Protein AF-A0AAT9UW65-F1 (afdb_monomer)

Sequence (52 aa):
MNIWFIHAGGKVKEPFCPLRFDGRIFLLLRSGGSLSKPLMWLEKEKEFLRRV

pLDDT: mean 90.84, std 7.2, range [50.41, 95.25]

Solvent-accessible surface area (backbone atoms only — not comparable to full-atom values): 3111 Å² total; per-residue (Å²): 132,89,67,33,30,36,37,76,79,56,85,43,90,52,49,25,33,80,40,82,53,95,84,28,29,33,34,34,36,77,93,59,66,70,46,83,42,61,54,68,50,58,70,76,44,46,91,38,52,40,80,106

Radius of gyration: 10.1 Å; Cα contacts (8 Å, |Δi|>4): 87; chains: 1; bounding box: 22×21×22 Å

Mean predicted aligned error: 3.43 Å

Foldseek 3Di:
DFWWKDFQVCPDVAIWGWDDDDQWIWTAGPVGDTDIDHPCPCVVRVVRIDTD

Secondary structure (DSSP, 8-state):
----EEETTSSS-S-EEEEEETTEEEEEETTS-EEEEETHHHHHHGGGEEE-

Structure (mmCIF, N/CA/C/O backbone):
data_AF-A0AAT9UW65-F1
#
_entry.id   AF-A0AAT9UW65-F1
#
loop_
_atom_site.group_PDB
_atom_site.id
_atom_site.type_symbol
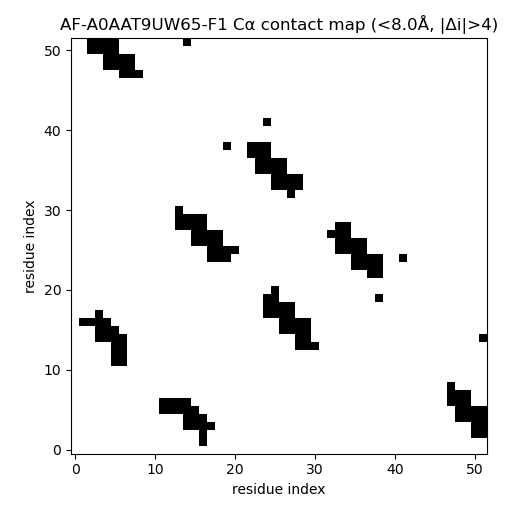_atom_site.label_atom_id
_atom_site.label_alt_id
_atom_site.label_comp_id
_atom_site.label_asym_id
_atom_site.label_entity_id
_atom_site.label_seq_id
_atom_site.pdbx_PDB_ins_code
_atom_site.Cartn_x
_atom_site.Cartn_y
_atom_site.Cartn_z
_atom_site.occupancy
_atom_site.B_iso_or_equiv
_atom_site.auth_seq_id
_atom_site.auth_comp_id
_atom_site.auth_asym_id
_atom_site.auth_atom_id
_atom_site.pdbx_PDB_model_num
ATOM 1 N N . MET A 1 1 ? -8.657 12.149 -13.641 1.00 50.41 1 MET A N 1
ATOM 2 C CA . MET A 1 1 ? -7.412 12.736 -13.096 1.00 50.41 1 MET A CA 1
ATOM 3 C C . MET A 1 1 ? -6.884 11.767 -12.048 1.00 50.41 1 MET A C 1
ATOM 5 O O . MET A 1 1 ? -7.532 11.612 -11.022 1.00 50.41 1 MET A O 1
ATOM 9 N N . ASN A 1 2 ? -5.814 11.023 -12.339 1.00 64.81 2 ASN A N 1
ATOM 10 C CA . ASN A 1 2 ? -5.306 9.995 -11.422 1.00 64.81 2 ASN A CA 1
ATOM 11 C C . ASN A 1 2 ? -4.539 10.682 -10.287 1.00 64.81 2 ASN A C 1
ATOM 13 O O . ASN A 1 2 ? -3.535 11.344 -10.540 1.00 64.81 2 ASN A O 1
ATOM 17 N N . ILE A 1 3 ? -5.058 10.589 -9.061 1.00 85.12 3 ILE A N 1
ATOM 18 C CA . ILE A 1 3 ? -4.434 11.183 -7.876 1.00 85.12 3 ILE A CA 1
ATOM 19 C C . ILE A 1 3 ? -3.341 10.224 -7.399 1.00 85.12 3 ILE A C 1
ATOM 21 O O . ILE A 1 3 ? -3.640 9.114 -6.962 1.00 85.12 3 ILE A O 1
ATOM 25 N N . TRP A 1 4 ? -2.085 10.655 -7.504 1.00 92.56 4 TRP A N 1
ATOM 26 C CA . TRP A 1 4 ? -0.928 9.898 -7.035 1.00 92.56 4 TRP A CA 1
ATOM 27 C C . TRP A 1 4 ? -0.571 10.291 -5.602 1.00 92.56 4 TRP A C 1
ATOM 29 O O . TRP A 1 4 ? -0.702 11.452 -5.209 1.00 92.56 4 TRP A O 1
ATOM 39 N N . PHE A 1 5 ? -0.096 9.320 -4.830 1.00 94.12 5 PHE A N 1
ATOM 40 C CA . PHE A 1 5 ? 0.320 9.485 -3.443 1.00 94.12 5 PHE A CA 1
ATOM 41 C C . PHE A 1 5 ? 1.743 8.977 -3.239 1.00 94.12 5 PHE A C 1
ATOM 43 O O . PHE A 1 5 ? 2.142 7.990 -3.845 1.00 94.12 5 PHE A O 1
ATOM 50 N N . ILE A 1 6 ? 2.489 9.612 -2.342 1.00 94.81 6 ILE A N 1
ATOM 51 C CA . ILE A 1 6 ? 3.751 9.113 -1.790 1.00 94.81 6 ILE A CA 1
ATOM 52 C C . ILE A 1 6 ? 3.520 8.772 -0.320 1.00 94.81 6 ILE A C 1
ATOM 54 O O . ILE A 1 6 ? 2.781 9.465 0.383 1.00 94.81 6 ILE A O 1
ATOM 58 N N . HIS A 1 7 ? 4.170 7.710 0.151 1.00 95.25 7 HIS A N 1
ATOM 59 C CA . HIS A 1 7 ? 4.136 7.308 1.550 1.00 95.25 7 HIS A CA 1
ATOM 60 C C . HIS A 1 7 ? 5.366 7.839 2.303 1.00 95.25 7 HIS A C 1
ATOM 62 O O . HIS A 1 7 ? 6.463 7.298 2.168 1.00 95.25 7 HIS A O 1
ATOM 68 N N . ALA A 1 8 ? 5.189 8.846 3.159 1.00 92.31 8 ALA A N 1
ATOM 69 C CA . ALA A 1 8 ? 6.282 9.489 3.898 1.00 92.31 8 ALA A CA 1
ATOM 70 C C . ALA A 1 8 ? 7.022 8.536 4.859 1.00 92.31 8 ALA A C 1
ATOM 72 O O . ALA A 1 8 ? 8.230 8.644 5.027 1.00 92.31 8 ALA A O 1
ATOM 73 N N . GLY A 1 9 ? 6.324 7.552 5.439 1.00 90.19 9 GLY A N 1
ATOM 74 C CA . GLY A 1 9 ? 6.930 6.525 6.302 1.00 90.19 9 GLY A CA 1
ATOM 75 C C . GLY A 1 9 ? 7.683 5.403 5.566 1.00 90.19 9 GLY A C 1
ATOM 76 O O . GLY A 1 9 ? 8.011 4.395 6.181 1.00 90.19 9 GLY A O 1
ATOM 77 N N . GLY A 1 10 ? 7.875 5.496 4.243 1.00 89.00 10 GLY A N 1
ATOM 78 C CA . GLY A 1 10 ? 8.684 4.542 3.467 1.00 89.00 10 GLY A CA 1
ATOM 79 C C . GLY A 1 10 ? 8.085 3.146 3.230 1.00 89.00 10 GLY A C 1
ATOM 80 O O . GLY A 1 10 ? 8.724 2.316 2.584 1.00 89.00 10 GLY A O 1
ATOM 81 N N . LYS A 1 11 ? 6.855 2.866 3.693 1.00 89.62 11 LYS A N 1
ATOM 82 C CA . LYS A 1 11 ? 6.172 1.571 3.469 1.00 89.62 11 LYS A CA 1
ATOM 83 C C . LYS A 1 11 ? 5.840 1.303 2.000 1.00 89.62 11 LYS A C 1
ATOM 85 O O . LYS A 1 11 ? 5.731 0.145 1.603 1.00 89.62 11 LYS A O 1
ATOM 90 N N . VAL A 1 12 ? 5.685 2.360 1.203 1.00 93.00 12 VAL A N 1
ATOM 91 C CA . VAL A 1 12 ? 5.634 2.295 -0.261 1.00 93.00 12 VAL A CA 1
ATOM 92 C C . VAL A 1 12 ? 6.753 3.187 -0.779 1.00 93.00 12 VAL A C 1
ATOM 94 O O . VAL A 1 12 ? 6.786 4.376 -0.470 1.00 93.00 12 VAL A O 1
ATOM 97 N N . LYS A 1 13 ? 7.700 2.596 -1.510 1.00 91.50 13 LYS A N 1
ATOM 98 C CA . LYS A 1 13 ? 8.959 3.254 -1.897 1.00 91.50 13 LYS A CA 1
ATOM 99 C C . LYS A 1 13 ? 8.839 4.164 -3.122 1.00 91.50 13 LYS A C 1
ATOM 101 O O . LYS A 1 13 ? 9.823 4.769 -3.527 1.00 91.50 13 LYS A O 1
ATOM 106 N N . GLU A 1 14 ? 7.655 4.259 -3.713 1.00 93.62 14 GLU A N 1
ATOM 107 C CA . GLU A 1 14 ? 7.408 5.035 -4.924 1.00 93.62 14 GLU A CA 1
ATOM 108 C C . GLU A 1 14 ? 5.980 5.606 -4.946 1.00 93.62 14 GLU A C 1
ATOM 110 O O . GLU A 1 14 ? 5.140 5.180 -4.142 1.00 93.62 14 GLU A O 1
ATOM 115 N N . PRO A 1 15 ? 5.685 6.567 -5.844 1.00 94.75 15 PRO A N 1
ATOM 116 C CA . PRO A 1 15 ? 4.336 7.077 -6.009 1.00 94.75 15 PRO A CA 1
ATOM 117 C C . PRO A 1 15 ? 3.358 5.976 -6.419 1.00 94.75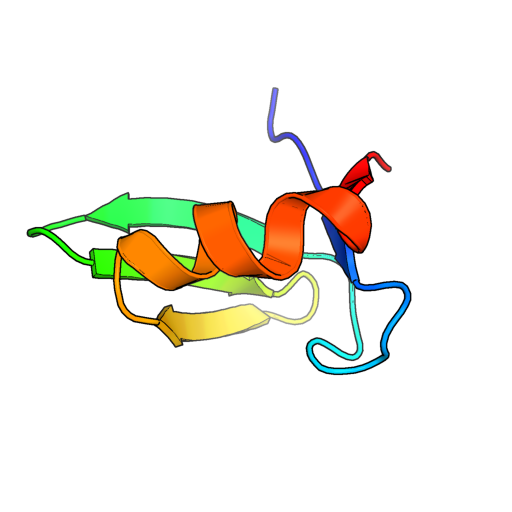 15 PRO A C 1
ATOM 119 O O . PRO A 1 15 ? 3.656 5.165 -7.296 1.00 94.75 15 PRO A O 1
ATOM 122 N N . PHE A 1 16 ? 2.168 5.990 -5.830 1.00 95.00 16 PHE A N 1
ATOM 123 C CA . PHE A 1 16 ? 1.130 5.013 -6.123 1.00 95.00 16 PHE A CA 1
ATOM 124 C C . PHE A 1 16 ? -0.257 5.642 -6.275 1.00 95.00 16 PHE A C 1
ATOM 126 O O . PHE A 1 16 ? -0.543 6.700 -5.717 1.00 95.00 16 PHE A O 1
ATOM 133 N N . CYS A 1 17 ? -1.133 4.969 -7.017 1.00 94.06 17 CYS A N 1
ATOM 134 C CA . CYS A 1 17 ? -2.544 5.316 -7.153 1.00 94.06 17 CYS A CA 1
ATOM 135 C C . CYS A 1 17 ? -3.398 4.233 -6.469 1.00 94.06 17 CYS A C 1
ATOM 137 O O . CYS A 1 17 ? -3.344 3.072 -6.885 1.00 94.06 17 CYS A O 1
ATOM 139 N N . PRO A 1 18 ? -4.156 4.555 -5.408 1.00 92.62 18 PRO A N 1
ATOM 140 C CA . PRO A 1 18 ? -5.020 3.588 -4.752 1.00 92.62 18 PRO A CA 1
ATOM 141 C C . PRO A 1 18 ? -6.287 3.332 -5.579 1.00 92.62 18 PRO A C 1
ATOM 143 O O . PRO A 1 18 ? -7.026 4.255 -5.914 1.00 92.62 18 PRO A O 1
ATOM 146 N N . LEU A 1 19 ? -6.572 2.061 -5.845 1.00 91.81 19 LEU A N 1
ATOM 147 C CA . LEU A 1 19 ? -7.792 1.581 -6.483 1.00 91.81 19 LEU A CA 1
ATOM 148 C C . LEU A 1 19 ? -8.532 0.636 -5.548 1.00 91.81 19 LEU A C 1
ATOM 150 O O . LEU A 1 19 ? -7.946 -0.291 -4.994 1.00 91.81 19 LEU A O 1
ATOM 154 N N . ARG A 1 20 ? -9.838 0.842 -5.392 1.00 91.19 20 ARG A N 1
ATOM 155 C CA . ARG A 1 20 ? -10.692 -0.072 -4.634 1.00 91.19 20 ARG A CA 1
ATOM 156 C C . ARG A 1 20 ? -11.280 -1.107 -5.583 1.00 91.19 20 ARG A C 1
ATOM 158 O O . ARG A 1 20 ? -11.962 -0.739 -6.533 1.00 91.19 20 ARG A O 1
ATOM 165 N N . PHE A 1 21 ? -11.042 -2.382 -5.302 1.00 89.06 21 PHE A N 1
ATOM 166 C CA . PHE A 1 21 ? -11.594 -3.490 -6.076 1.00 89.06 21 PHE A CA 1
ATOM 167 C C . PHE A 1 21 ? -11.866 -4.677 -5.151 1.00 89.06 21 PHE A C 1
ATOM 169 O O . PHE A 1 21 ? -11.011 -5.023 -4.338 1.00 89.06 21 PHE A O 1
ATOM 176 N N . ASP A 1 22 ? -13.066 -5.252 -5.245 1.00 87.81 22 ASP A N 1
ATOM 177 C CA . ASP A 1 22 ? -13.492 -6.455 -4.510 1.00 87.81 22 ASP A CA 1
ATOM 178 C C . ASP A 1 22 ? -13.141 -6.452 -3.003 1.00 87.81 22 ASP A C 1
ATOM 180 O O . ASP A 1 22 ? -12.465 -7.328 -2.469 1.00 87.81 22 ASP A O 1
ATOM 184 N N . GLY A 1 23 ? -13.505 -5.371 -2.301 1.00 85.69 23 GLY A N 1
ATOM 185 C CA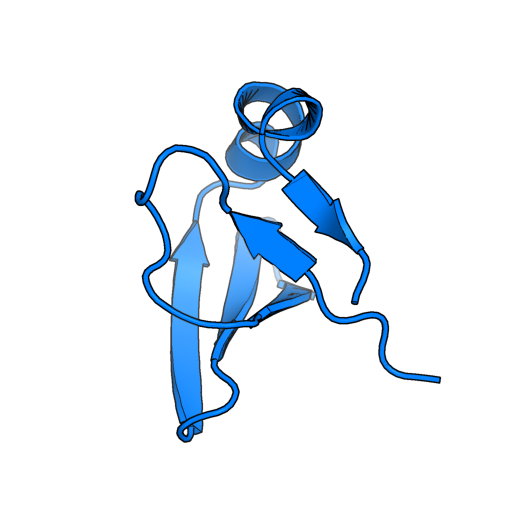 . GLY A 1 23 ? -13.259 -5.235 -0.855 1.00 85.69 23 GLY A CA 1
ATOM 186 C C . GLY A 1 23 ? -11.791 -5.031 -0.451 1.00 85.69 23 GLY A C 1
ATOM 187 O O . GLY A 1 23 ? -11.491 -4.919 0.740 1.00 85.69 23 GLY A O 1
ATOM 188 N N . ARG A 1 24 ? -10.872 -4.928 -1.413 1.00 91.31 24 ARG A N 1
ATOM 189 C CA . ARG A 1 24 ? -9.449 -4.651 -1.195 1.00 91.31 24 ARG A CA 1
ATOM 190 C C . ARG A 1 24 ? -9.050 -3.306 -1.781 1.00 91.31 2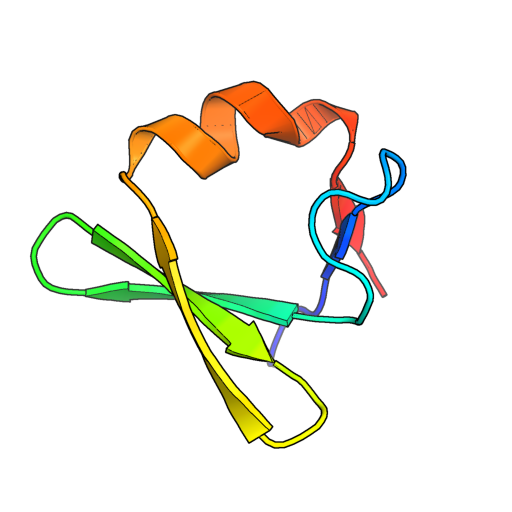4 ARG A C 1
ATOM 192 O O . ARG A 1 24 ? -9.776 -2.703 -2.577 1.00 91.31 24 ARG A O 1
ATOM 199 N N . ILE A 1 25 ? -7.877 -2.837 -1.366 1.00 93.81 25 ILE A N 1
ATOM 200 C CA . ILE A 1 25 ? -7.211 -1.708 -2.004 1.00 93.81 25 ILE A CA 1
ATOM 201 C C . ILE A 1 25 ? -5.974 -2.210 -2.750 1.00 93.81 25 ILE A C 1
ATOM 203 O O . ILE A 1 25 ? -5.139 -2.924 -2.195 1.00 93.81 25 ILE A O 1
ATOM 207 N N . PHE A 1 26 ? -5.867 -1.836 -4.016 1.00 94.62 26 PHE A N 1
ATOM 208 C CA . PHE A 1 26 ? -4.716 -2.084 -4.868 1.00 94.62 26 PHE A CA 1
ATOM 209 C C . PHE A 1 26 ? -3.969 -0.772 -5.051 1.00 94.62 26 PHE A C 1
ATOM 211 O O . PHE A 1 26 ? -4.535 0.215 -5.509 1.00 94.62 26 PHE A O 1
ATOM 218 N N . LEU A 1 27 ? -2.700 -0.743 -4.671 1.00 94.75 27 LEU A N 1
ATOM 219 C CA . LEU A 1 27 ? -1.833 0.409 -4.873 1.00 94.75 27 LEU A CA 1
ATOM 220 C C . LEU A 1 27 ? -1.114 0.201 -6.202 1.00 94.75 27 LEU A C 1
ATOM 222 O O . LEU A 1 27 ? -0.169 -0.587 -6.265 1.00 94.75 27 LEU A O 1
ATOM 226 N N . LEU A 1 28 ? -1.590 0.850 -7.264 1.00 95.00 28 LEU A N 1
ATOM 227 C CA . LEU A 1 28 ? -0.911 0.835 -8.557 1.00 95.00 28 LEU A CA 1
ATOM 228 C C . LEU A 1 28 ? 0.3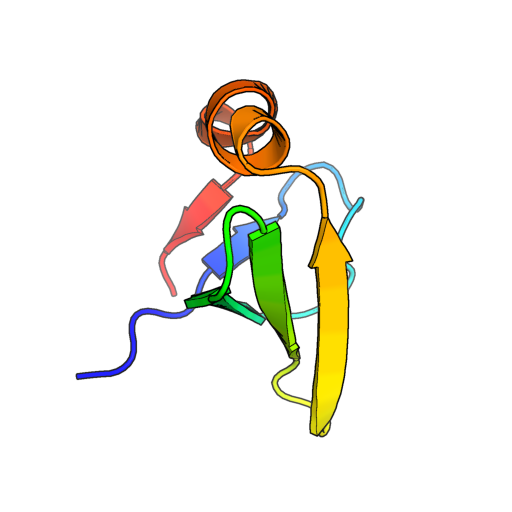87 1.615 -8.444 1.00 95.00 28 LEU A C 1
ATOM 230 O O . LEU A 1 28 ? 0.357 2.796 -8.105 1.00 95.00 28 LEU A O 1
ATOM 234 N N . LEU A 1 29 ? 1.501 0.959 -8.726 1.00 94.69 29 LEU A N 1
ATOM 235 C CA . LEU A 1 29 ? 2.821 1.566 -8.654 1.00 94.69 29 LEU A CA 1
ATOM 236 C C . LEU A 1 29 ? 3.131 2.300 -9.959 1.00 94.69 29 LEU A C 1
ATOM 238 O O . LEU A 1 29 ? 2.715 1.872 -11.039 1.00 94.69 29 LEU A O 1
ATOM 242 N N . ARG A 1 30 ? 3.853 3.416 -9.873 1.00 91.00 30 ARG A N 1
ATOM 243 C CA . ARG A 1 30 ? 4.206 4.225 -11.046 1.00 91.00 30 ARG A CA 1
ATOM 244 C C . ARG A 1 30 ? 5.200 3.509 -11.962 1.00 91.00 30 ARG A C 1
ATOM 246 O O . ARG A 1 30 ? 5.160 3.730 -13.170 1.00 91.00 30 ARG A O 1
ATOM 253 N N . SER A 1 31 ? 6.054 2.656 -11.404 1.00 93.25 31 SER A N 1
ATOM 254 C CA . SER A 1 31 ? 6.967 1.774 -12.139 1.00 93.25 31 SER A CA 1
ATOM 255 C C . SER A 1 31 ? 6.259 0.600 -12.835 1.00 93.25 31 SER A C 1
ATOM 257 O O . SER A 1 31 ? 6.858 -0.058 -13.684 1.00 93.25 31 SER A O 1
ATOM 259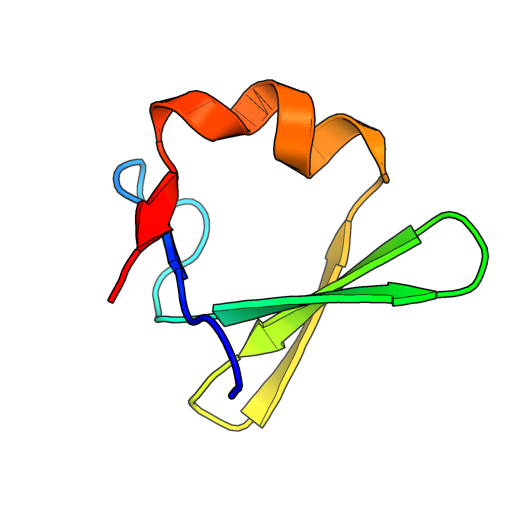 N N . GLY A 1 32 ? 4.979 0.368 -12.526 1.00 91.62 32 GLY A N 1
ATOM 260 C CA . GLY A 1 32 ? 4.190 -0.760 -13.012 1.00 91.62 32 GLY A CA 1
ATOM 261 C C . GLY A 1 32 ? 3.927 -1.807 -11.926 1.00 91.62 32 GLY A C 1
ATOM 262 O O . GLY A 1 32 ? 4.635 -1.914 -10.930 1.00 91.62 32 GLY A O 1
ATOM 263 N N . GLY A 1 33 ? 2.866 -2.592 -12.112 1.00 94.12 33 GLY A N 1
ATOM 264 C CA . GLY A 1 33 ? 2.414 -3.569 -11.120 1.00 94.12 33 GLY A CA 1
ATOM 265 C C . GLY A 1 33 ? 1.546 -2.965 -10.012 1.00 94.12 33 GLY A C 1
ATOM 266 O O . GLY A 1 33 ? 1.108 -1.813 -10.074 1.00 94.12 33 GLY A O 1
ATOM 267 N N . SER A 1 34 ? 1.232 -3.782 -9.004 1.00 94.25 34 SER A N 1
ATOM 268 C CA . SER A 1 34 ? 0.360 -3.365 -7.905 1.00 94.25 34 SER A CA 1
ATOM 269 C C . SER A 1 34 ? 0.677 -4.067 -6.588 1.00 94.25 34 SER A C 1
ATOM 271 O O . SER A 1 34 ? 1.139 -5.209 -6.571 1.00 94.25 34 SER A O 1
ATOM 273 N N . LEU A 1 35 ? 0.384 -3.390 -5.478 1.00 93.69 35 LEU A N 1
ATOM 274 C CA . LEU A 1 35 ? 0.386 -3.983 -4.142 1.00 93.69 35 LEU A CA 1
ATOM 275 C C . LEU A 1 35 ? -1.049 -4.133 -3.640 1.00 93.69 35 LEU A C 1
ATOM 277 O O . LEU A 1 35 ? -1.779 -3.151 -3.552 1.00 93.69 35 LEU A O 1
ATOM 281 N N . SER A 1 36 ? -1.440 -5.342 -3.244 1.00 94.38 36 SER A N 1
ATOM 282 C CA . SER A 1 36 ? -2.728 -5.583 -2.585 1.00 94.38 36 SER A CA 1
ATOM 283 C C . SER A 1 36 ? -2.611 -5.324 -1.082 1.00 94.38 36 SER A C 1
ATOM 285 O O . SER A 1 36 ? -1.736 -5.882 -0.413 1.00 94.38 36 SER A O 1
ATOM 287 N N . LYS A 1 37 ? -3.524 -4.524 -0.528 1.00 92.94 37 LYS A N 1
ATOM 288 C CA . LYS A 1 37 ? -3.645 -4.259 0.911 1.00 92.94 37 LYS A CA 1
ATOM 289 C C . LYS A 1 37 ? -5.102 -4.412 1.383 1.00 92.94 37 LYS A C 1
ATOM 291 O O . LYS A 1 37 ? -6.034 -4.293 0.582 1.00 92.94 37 LYS A O 1
ATOM 296 N N . PRO A 1 38 ? -5.326 -4.672 2.685 1.00 92.88 38 PRO A N 1
ATOM 297 C CA . PRO A 1 38 ? -6.659 -4.595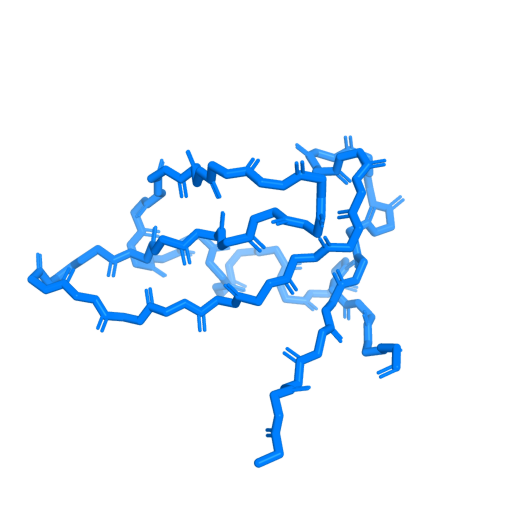 3.278 1.00 92.88 38 PRO A CA 1
ATOM 298 C C . PRO A 1 38 ? -7.243 -3.185 3.148 1.00 92.88 38 PRO A C 1
ATOM 300 O O . PRO A 1 38 ? -6.498 -2.209 3.197 1.00 92.88 38 PRO A O 1
ATOM 303 N N . LEU A 1 39 ? -8.570 -3.068 3.060 1.00 88.62 39 LEU A N 1
ATOM 304 C CA . LEU A 1 39 ? -9.249 -1.775 2.909 1.00 88.62 39 LEU A CA 1
ATOM 305 C C . LEU A 1 39 ? -8.873 -0.767 4.015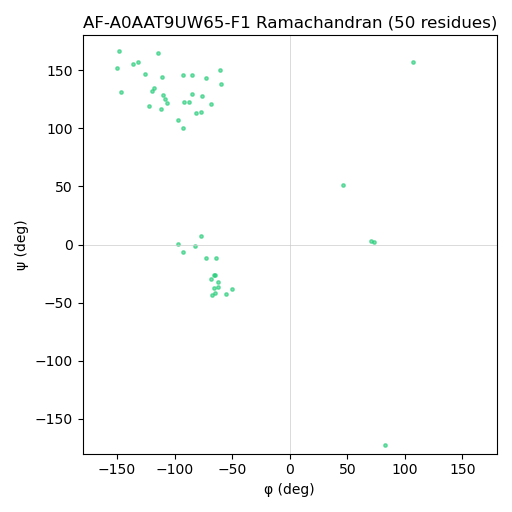 1.00 88.62 39 LEU A C 1
ATOM 307 O O . LEU A 1 39 ? -8.564 0.385 3.728 1.00 88.62 39 LEU A O 1
ATOM 311 N N . MET A 1 40 ? -8.803 -1.242 5.264 1.00 91.19 40 MET A N 1
ATOM 312 C CA . MET A 1 40 ? -8.436 -0.444 6.446 1.00 91.19 40 MET A CA 1
ATOM 313 C C . MET A 1 40 ? -6.998 0.097 6.410 1.00 91.19 40 MET A C 1
ATOM 315 O O . MET A 1 40 ? -6.623 0.912 7.249 1.00 91.19 40 MET A O 1
ATOM 319 N N . TRP A 1 41 ? -6.155 -0.367 5.482 1.00 93.06 41 TRP A N 1
ATOM 320 C CA . TRP A 1 41 ? -4.767 0.080 5.403 1.00 93.06 41 TRP A CA 1
ATOM 321 C C . TRP A 1 41 ? -4.669 1.569 5.060 1.00 93.06 41 TRP A C 1
ATOM 323 O O . TRP A 1 41 ? -3.891 2.279 5.687 1.00 93.06 41 TRP A O 1
ATOM 333 N N . LEU A 1 42 ? -5.495 2.065 4.128 1.00 89.19 42 LEU A N 1
ATOM 334 C CA . LEU A 1 42 ? -5.487 3.491 3.785 1.00 89.19 42 LEU A CA 1
ATOM 335 C C . LEU A 1 42 ? -5.879 4.376 4.967 1.00 89.19 42 LEU A C 1
ATOM 337 O O . LEU A 1 42 ? -5.321 5.455 5.117 1.00 89.19 42 LEU A O 1
ATOM 341 N N . GLU A 1 43 ? -6.822 3.930 5.796 1.00 90.75 43 GLU A N 1
ATOM 342 C CA . GLU A 1 43 ? -7.257 4.682 6.976 1.00 90.75 43 GLU A CA 1
ATOM 343 C C . GLU A 1 43 ? -6.144 4.765 8.019 1.00 90.75 43 GLU A C 1
ATOM 345 O O . GLU A 1 43 ? -5.877 5.846 8.538 1.00 90.75 43 GLU A O 1
ATOM 350 N N . LYS A 1 44 ? -5.448 3.646 8.264 1.00 93.44 44 LYS A N 1
ATOM 351 C CA . LYS A 1 44 ? -4.324 3.577 9.209 1.00 93.44 44 LYS A CA 1
ATOM 352 C C . LYS A 1 44 ? -3.124 4.408 8.774 1.00 93.44 44 LYS A C 1
ATOM 354 O O . LYS A 1 44 ? -2.451 4.978 9.617 1.00 93.44 44 LYS A O 1
ATOM 359 N N . GLU A 1 45 ? -2.836 4.458 7.477 1.00 93.25 45 GLU A N 1
ATOM 360 C CA . GLU A 1 45 ? -1.645 5.149 6.972 1.00 93.25 45 GLU A CA 1
ATOM 361 C C . GLU A 1 45 ? -1.932 6.572 6.476 1.00 93.25 45 GLU A C 1
ATOM 363 O O . GLU A 1 45 ? -1.010 7.241 6.016 1.00 93.25 45 GLU A O 1
ATOM 368 N N . LYS A 1 46 ? -3.184 7.051 6.551 1.00 90.75 46 LYS A N 1
ATOM 369 C CA . LYS A 1 46 ? -3.636 8.325 5.962 1.00 90.75 46 LYS A CA 1
ATOM 370 C C . LYS A 1 46 ? -2.743 9.513 6.326 1.00 90.75 46 LYS A C 1
ATOM 372 O O . LYS A 1 46 ? -2.499 10.363 5.476 1.00 90.75 46 LYS A O 1
ATOM 377 N N . GLU A 1 47 ? -2.250 9.563 7.560 1.00 94.19 47 GLU A N 1
ATOM 378 C CA . GLU A 1 47 ? -1.357 10.621 8.053 1.00 94.19 47 GLU A CA 1
ATOM 379 C C . GLU A 1 47 ? 0.013 10.649 7.347 1.00 94.19 47 GLU A C 1
ATOM 381 O O . GLU A 1 47 ? 0.633 11.7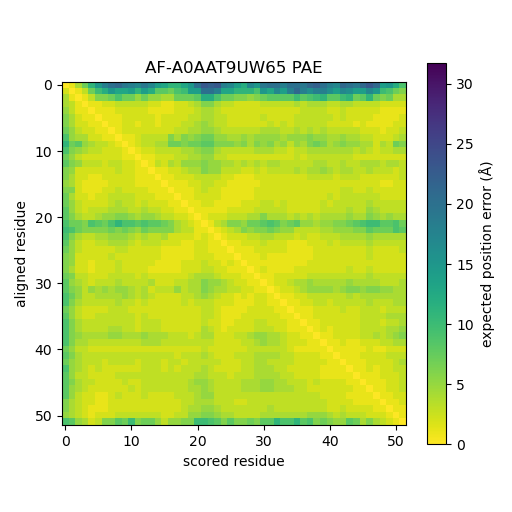06 7.217 1.00 94.19 47 GLU A O 1
ATOM 386 N N . PHE A 1 48 ? 0.463 9.505 6.825 1.00 94.31 48 PHE A N 1
ATOM 387 C CA . PHE A 1 48 ? 1.717 9.364 6.086 1.00 94.31 48 PHE A CA 1
ATOM 388 C C . PHE A 1 48 ? 1.538 9.523 4.573 1.00 94.31 48 PHE A C 1
ATOM 390 O O . PHE A 1 48 ? 2.537 9.542 3.848 1.00 94.31 48 PHE A O 1
ATOM 397 N N . LEU A 1 49 ? 0.302 9.627 4.074 1.00 93.31 49 LEU A N 1
ATOM 398 C CA . LEU A 1 49 ? 0.024 9.761 2.646 1.00 93.31 49 LEU A CA 1
ATOM 399 C C . LEU A 1 49 ? 0.056 11.225 2.225 1.00 93.31 49 LEU A C 1
ATOM 401 O O . LEU A 1 49 ? -0.713 12.053 2.714 1.00 93.31 49 LEU A O 1
ATOM 405 N N . ARG A 1 50 ? 0.914 11.543 1.256 1.00 92.56 50 ARG A N 1
ATOM 406 C CA . ARG A 1 50 ? 0.978 12.876 0.649 1.00 92.56 50 ARG A CA 1
ATOM 407 C C . ARG A 1 50 ? 0.657 12.799 -0.826 1.00 92.56 50 ARG A C 1
ATOM 409 O O . ARG A 1 50 ? 1.155 11.920 -1.518 1.00 92.56 50 ARG A O 1
ATOM 416 N N . ARG A 1 51 ? -0.180 13.717 -1.297 1.00 91.12 51 ARG A N 1
ATOM 417 C CA . ARG A 1 51 ? -0.521 13.827 -2.714 1.00 91.12 51 ARG A CA 1
ATOM 418 C C . ARG A 1 51 ? 0.655 14.407 -3.504 1.00 91.12 51 ARG A C 1
ATOM 420 O O . ARG A 1 51 ? 1.335 15.301 -3.000 1.00 91.12 51 ARG A O 1
ATOM 427 N N . VAL A 1 52 ? 0.841 13.901 -4.721 1.00 87.50 52 VAL A N 1
ATOM 428 C CA . VAL A 1 52 ? 1.765 14.416 -5.747 1.00 87.50 52 VAL A CA 1
ATOM 429 C C . VAL A 1 52 ? 0.988 15.138 -6.835 1.00 87.50 52 VAL A C 1
ATOM 431 O O . VAL A 1 52 ? -0.141 14.685 -7.150 1.00 87.50 52 VAL A O 1
#

Nearest PDB structures (foldseek):
  6ybp-assembly1_J  TM=5.656E-01  e=3.340E+00  Methylorubrum extorquens AM1
  2ys5-assembly1_A  TM=5.109E-01  e=4.477E+00  Homo sapiens
  9cmi-assembly1_A  TM=4.995E-01  e=6.362E+00  Homo sapiens